Protein AF-A0A2V6KDP2-F1 (afdb_monomer_lite)

Radius of gyration: 17.71 Å; chains: 1; bounding box: 34×42×43 Å

Sequence (99 aa):
KKRQLLHEDKLNYELNIGARKFKCTTIPIIRKEFGVVGAICINVDVNYLTDEVMKNQERVEAWFKNFCRIEMQVDENILSKDEFAKAQKGKRHFKDEAF

pLDDT: mean 75.75, std 16.41, range [42.69, 96.94]

Foldseek 3Di:
DVCVVPVCQKDWDWDDDPPWIWTWIKGFDQDPVPGGPGIDIDIDIPCCCVVPQVPDDVSVVVVVVQVPDPDDDDPDDPDDPVRVVVVVVVPDDPCNVPD

Structure (mmCIF, N/CA/C/O backbone):
data_AF-A0A2V6KDP2-F1
#
_entry.id   AF-A0A2V6KDP2-F1
#
loop_
_atom_site.group_PDB
_atom_site.id
_atom_site.type_symbol
_atom_site.label_atom_id
_atom_site.label_alt_id
_atom_site.label_comp_id
_atom_site.label_asym_id
_atom_site.label_entity_id
_atom_site.label_seq_id
_atom_site.pdbx_PDB_ins_code
_atom_site.Cartn_x
_atom_site.Cartn_y
_atom_site.Cartn_z
_atom_site.occupancy
_atom_site.B_iso_or_equiv
_atom_site.auth_seq_id
_atom_site.auth_comp_id
_atom_site.auth_asym_id
_atom_site.auth_atom_id
_atom_site.pdbx_PDB_model_num
ATOM 1 N N . LYS A 1 1 ? 15.538 -13.059 -14.544 1.00 52.69 1 LYS A N 1
ATOM 2 C CA . LYS A 1 1 ? 15.101 -14.361 -15.110 1.00 52.69 1 LYS A CA 1
ATOM 3 C C . LYS A 1 1 ? 14.159 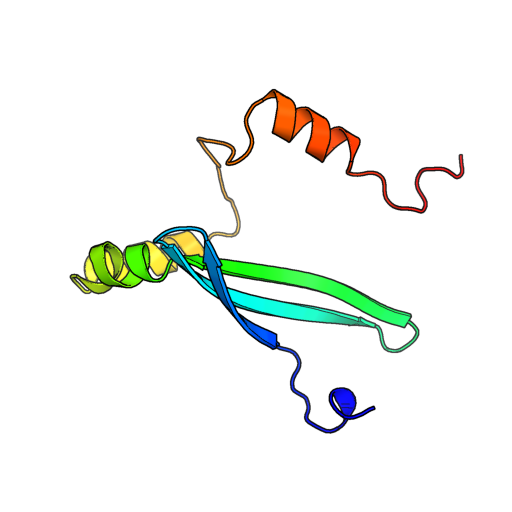-15.173 -14.200 1.00 52.69 1 LYS A C 1
ATOM 5 O O . LYS A 1 1 ? 13.322 -15.854 -14.756 1.00 52.69 1 LYS A O 1
ATOM 10 N N . LYS A 1 2 ? 14.184 -15.065 -12.855 1.00 46.28 2 LYS A N 1
ATOM 11 C CA . LYS A 1 2 ? 13.270 -15.827 -11.961 1.00 46.28 2 LYS A CA 1
ATOM 12 C C . LYS A 1 2 ? 11.827 -15.272 -11.844 1.00 46.28 2 LYS A C 1
ATOM 14 O O . LYS A 1 2 ? 10.903 -16.051 -11.698 1.00 46.28 2 LYS A O 1
ATOM 19 N N . ARG A 1 3 ? 11.623 -13.948 -11.970 1.00 49.12 3 ARG A N 1
ATOM 20 C CA . ARG A 1 3 ? 10.300 -13.290 -11.797 1.00 49.12 3 ARG A CA 1
ATOM 21 C C . ARG A 1 3 ? 9.310 -13.524 -12.949 1.00 49.12 3 ARG A C 1
ATOM 23 O O . ARG A 1 3 ? 8.128 -13.685 -12.703 1.00 49.12 3 ARG A O 1
ATOM 30 N N . GLN A 1 4 ? 9.797 -13.611 -14.191 1.00 48.97 4 GLN A N 1
ATOM 31 C CA . GLN A 1 4 ? 8.956 -13.922 -15.361 1.00 48.97 4 GLN A CA 1
ATOM 32 C C . GLN A 1 4 ? 8.450 -15.373 -15.376 1.00 48.97 4 GLN A C 1
ATOM 34 O O . GLN A 1 4 ? 7.466 -15.659 -16.041 1.00 48.97 4 GLN A O 1
ATOM 39 N N . LEU A 1 5 ? 9.113 -16.282 -14.651 1.00 46.25 5 LEU A N 1
ATOM 40 C CA . LEU A 1 5 ? 8.762 -17.706 -14.602 1.00 46.25 5 LEU A CA 1
ATOM 41 C C . LEU A 1 5 ? 7.642 -18.024 -13.598 1.00 46.25 5 LEU A C 1
ATOM 43 O O . LEU A 1 5 ? 7.152 -19.146 -13.598 1.00 46.25 5 LEU A O 1
ATOM 47 N N . LEU A 1 6 ? 7.259 -17.067 -12.743 1.00 51.25 6 LEU A N 1
ATOM 48 C CA . LEU A 1 6 ? 6.293 -17.282 -11.658 1.00 51.25 6 LEU A CA 1
ATOM 49 C C . LEU A 1 6 ? 5.005 -16.453 -11.794 1.00 51.25 6 LEU A C 1
ATOM 51 O O . LEU A 1 6 ? 4.155 -16.545 -10.919 1.00 51.25 6 LEU A O 1
ATOM 55 N N . HIS A 1 7 ? 4.844 -15.651 -12.857 1.00 53.09 7 HIS A N 1
ATOM 56 C CA . HIS A 1 7 ? 3.695 -14.737 -13.024 1.00 53.09 7 HIS A CA 1
ATOM 57 C C . HIS A 1 7 ? 3.430 -13.831 -11.804 1.00 53.09 7 HIS A C 1
ATOM 59 O O . HIS A 1 7 ? 2.306 -13.396 -11.560 1.00 53.09 7 HIS A O 1
ATOM 65 N N . GLU A 1 8 ? 4.461 -13.533 -11.012 1.00 55.97 8 GLU A N 1
ATOM 66 C CA . GLU A 1 8 ? 4.337 -12.650 -9.855 1.00 55.97 8 GLU A CA 1
ATOM 67 C C . GLU A 1 8 ? 4.428 -11.190 -10.318 1.00 55.97 8 GLU A C 1
ATOM 69 O O . GLU A 1 8 ? 5.419 -10.490 -10.103 1.00 55.97 8 GLU A O 1
ATOM 74 N N . ASP A 1 9 ? 3.356 -10.726 -10.961 1.00 65.81 9 ASP A N 1
ATOM 75 C CA . ASP A 1 9 ? 3.158 -9.353 -11.448 1.00 65.81 9 ASP A CA 1
ATOM 76 C C . ASP A 1 9 ? 2.857 -8.359 -10.306 1.00 65.81 9 ASP A C 1
ATOM 78 O O . ASP A 1 9 ? 2.258 -7.304 -10.503 1.00 65.81 9 ASP A O 1
ATOM 82 N N . LYS A 1 10 ? 3.240 -8.685 -9.068 1.00 71.81 10 LYS A N 1
ATOM 83 C CA . LYS A 1 10 ? 3.052 -7.823 -7.901 1.00 71.81 10 LYS A CA 1
ATOM 84 C C . LYS A 1 10 ? 4.112 -8.109 -6.845 1.00 71.81 10 LYS A C 1
ATOM 86 O O . LYS A 1 10 ? 4.181 -9.207 -6.302 1.00 71.81 10 LYS A O 1
ATOM 91 N N . LEU A 1 11 ? 4.895 -7.091 -6.499 1.00 79.69 11 LEU A N 1
ATOM 92 C CA . LEU A 1 11 ? 5.825 -7.136 -5.375 1.00 79.69 11 LEU A CA 1
ATOM 93 C C . LEU A 1 11 ? 5.133 -6.578 -4.130 1.00 79.69 11 LEU A C 1
ATOM 95 O O . LEU A 1 11 ? 4.678 -5.437 -4.137 1.00 79.69 11 LEU A O 1
ATOM 99 N N . ASN A 1 12 ? 5.070 -7.368 -3.061 1.00 83.25 12 ASN A N 1
ATOM 100 C CA . ASN A 1 12 ? 4.628 -6.900 -1.749 1.00 83.25 12 ASN A CA 1
ATOM 101 C C . ASN A 1 12 ? 5.827 -6.840 -0.808 1.00 83.25 12 ASN A C 1
ATOM 103 O O . ASN A 1 12 ? 6.613 -7.785 -0.764 1.00 83.25 12 ASN A O 1
ATOM 107 N N . TYR A 1 13 ? 5.954 -5.755 -0.054 1.00 84.75 13 TYR A N 1
ATOM 108 C CA . TYR A 1 13 ? 6.972 -5.623 0.984 1.00 84.75 13 TYR A CA 1
ATOM 109 C C . TYR A 1 13 ? 6.464 -4.733 2.120 1.00 84.75 13 TYR A C 1
ATOM 111 O O . TYR A 1 13 ? 5.517 -3.965 1.949 1.00 84.75 13 TYR A O 1
ATOM 119 N N . GLU A 1 14 ? 7.074 -4.870 3.292 1.00 88.94 14 GLU A N 1
ATOM 120 C CA . GLU A 1 14 ? 6.852 -3.970 4.421 1.00 88.94 14 GLU A CA 1
ATOM 121 C C . GLU A 1 14 ? 7.871 -2.832 4.361 1.00 88.94 14 GLU A C 1
ATOM 123 O O . GLU A 1 14 ? 9.051 -3.060 4.081 1.00 88.94 14 GLU A O 1
ATOM 128 N N . LEU A 1 15 ? 7.419 -1.612 4.635 1.00 81.25 15 LEU A N 1
ATOM 129 C CA . LEU A 1 15 ? 8.287 -0.459 4.830 1.00 81.25 15 LEU A CA 1
ATOM 130 C C . LEU A 1 15 ? 8.016 0.148 6.205 1.00 81.25 15 LEU A C 1
ATOM 132 O O . LEU A 1 15 ? 6.877 0.472 6.530 1.00 81.25 15 LEU A O 1
ATOM 136 N N . ASN A 1 16 ? 9.073 0.339 6.987 1.00 84.12 16 ASN A N 1
ATOM 137 C CA . ASN A 1 16 ? 9.002 0.957 8.307 1.00 84.12 16 ASN A CA 1
ATOM 138 C C . ASN A 1 16 ? 9.601 2.367 8.234 1.00 84.12 16 ASN A C 1
ATOM 140 O O . ASN A 1 16 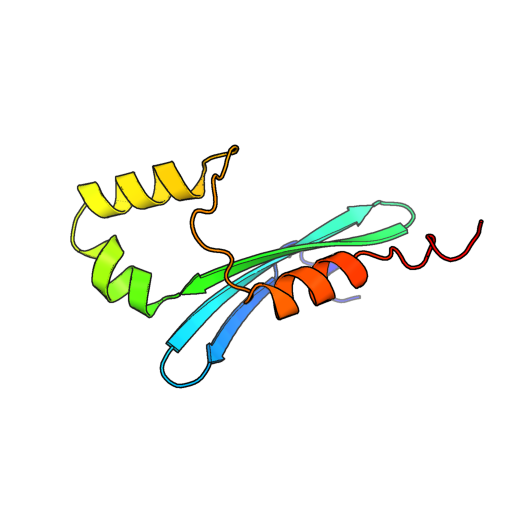? 10.755 2.524 7.834 1.00 84.12 16 ASN A O 1
ATOM 144 N N . ILE A 1 17 ? 8.821 3.388 8.601 1.00 77.69 17 ILE A N 1
ATOM 145 C CA . ILE A 1 17 ? 9.262 4.791 8.646 1.00 77.69 17 ILE A CA 1
ATOM 146 C C . ILE A 1 17 ? 8.982 5.328 10.051 1.00 77.69 17 ILE A C 1
ATOM 148 O O . ILE A 1 17 ? 7.836 5.598 10.416 1.00 77.69 17 ILE A O 1
ATOM 152 N N . GLY A 1 18 ? 10.036 5.465 10.858 1.00 84.88 18 GLY A N 1
ATOM 153 C CA . GLY A 1 18 ? 9.897 5.783 12.279 1.00 84.88 18 GLY A CA 1
ATOM 154 C C . GLY A 1 18 ? 9.075 4.712 13.003 1.00 84.88 18 GLY A C 1
ATOM 155 O O . GLY A 1 18 ? 9.380 3.527 12.905 1.00 84.88 18 GLY A O 1
ATOM 156 N N . ALA A 1 19 ? 8.020 5.128 13.708 1.00 81.81 19 ALA A N 1
ATOM 157 C CA . ALA A 1 19 ? 7.110 4.217 14.410 1.00 81.81 19 ALA A CA 1
ATOM 158 C C . ALA A 1 19 ? 6.005 3.616 13.515 1.00 81.81 19 ALA A C 1
ATOM 160 O O . ALA A 1 19 ? 5.249 2.762 13.977 1.00 81.81 19 ALA A O 1
ATOM 161 N N . ARG A 1 20 ? 5.879 4.070 12.259 1.00 78.69 20 ARG A N 1
ATOM 162 C CA . ARG A 1 20 ? 4.786 3.683 11.355 1.00 78.69 20 ARG A CA 1
ATOM 163 C C . ARG A 1 20 ? 5.205 2.532 10.449 1.00 78.69 20 ARG A C 1
ATOM 165 O O . ARG A 1 20 ? 6.326 2.520 9.930 1.00 78.69 20 ARG A O 1
ATOM 172 N N . LYS A 1 21 ? 4.281 1.597 10.229 1.00 88.00 21 LYS A N 1
ATOM 173 C CA . LYS A 1 21 ? 4.456 0.454 9.326 1.00 88.00 21 LYS A CA 1
ATOM 174 C C . LYS A 1 21 ? 3.564 0.599 8.106 1.00 88.00 21 LYS A C 1
ATOM 176 O O . LYS A 1 21 ? 2.378 0.891 8.232 1.00 88.00 21 LYS A O 1
ATOM 181 N N . PHE A 1 22 ? 4.109 0.331 6.929 1.00 90.44 22 PHE A N 1
ATOM 182 C CA . PHE A 1 22 ? 3.387 0.414 5.668 1.00 90.44 22 PHE A CA 1
ATOM 183 C C . PHE A 1 22 ? 3.398 -0.927 4.948 1.00 90.44 22 PHE A C 1
ATOM 185 O O . PHE A 1 22 ? 4.444 -1.555 4.778 1.00 90.44 22 PHE A O 1
ATOM 192 N N . LYS A 1 23 ? 2.227 -1.330 4.454 1.00 92.00 23 LYS A N 1
ATOM 193 C CA . LYS A 1 23 ? 2.106 -2.369 3.437 1.00 92.00 23 LYS A CA 1
ATOM 194 C C . LYS A 1 23 ? 2.324 -1.721 2.077 1.00 92.00 23 LYS A C 1
ATOM 196 O O . LYS A 1 23 ? 1.489 -0.936 1.623 1.00 92.00 23 LYS A O 1
ATOM 201 N N . CYS A 1 24 ? 3.417 -2.084 1.423 1.00 90.00 24 CYS A N 1
ATOM 202 C CA . CYS A 1 24 ? 3.767 -1.604 0.098 1.00 90.00 24 CYS A CA 1
ATOM 203 C C . CYS A 1 24 ? 3.425 -2.661 -0.952 1.00 90.00 24 CYS A C 1
ATOM 205 O O . CYS A 1 24 ? 3.726 -3.848 -0.809 1.00 90.00 24 CYS A O 1
ATOM 207 N N . THR A 1 25 ? 2.778 -2.226 -2.024 1.00 89.19 25 THR A N 1
ATOM 208 C CA . THR A 1 25 ? 2.444 -3.027 -3.197 1.00 89.19 25 THR A CA 1
ATOM 209 C C . THR A 1 25 ? 2.966 -2.308 -4.431 1.00 89.19 25 THR A C 1
ATOM 211 O O . THR A 1 25 ? 2.548 -1.189 -4.712 1.00 89.19 25 THR A O 1
ATOM 214 N N . THR A 1 26 ? 3.825 -2.971 -5.198 1.00 88.19 26 THR A N 1
ATOM 215 C CA . THR A 1 26 ? 4.300 -2.487 -6.494 1.00 88.19 26 THR A CA 1
ATOM 216 C C . THR A 1 26 ? 3.788 -3.398 -7.597 1.00 88.19 26 THR A C 1
ATOM 218 O O . THR A 1 26 ? 4.088 -4.591 -7.608 1.00 88.19 26 THR A O 1
ATOM 221 N N . ILE A 1 27 ? 3.032 -2.833 -8.532 1.00 87.94 27 ILE A N 1
ATOM 222 C CA . ILE A 1 27 ? 2.500 -3.529 -9.706 1.00 87.94 27 ILE A CA 1
ATOM 223 C C . ILE A 1 27 ? 3.255 -2.988 -10.926 1.00 87.94 27 ILE A C 1
ATOM 225 O O . ILE A 1 27 ? 3.082 -1.814 -11.260 1.00 87.94 27 ILE A O 1
ATOM 229 N N . PRO A 1 28 ? 4.136 -3.772 -11.570 1.00 84.56 28 PRO A N 1
ATOM 230 C CA . PRO A 1 28 ? 4.854 -3.332 -12.751 1.00 84.56 28 PRO A CA 1
ATOM 231 C C . PRO A 1 28 ? 3.903 -3.230 -13.949 1.00 84.56 28 PRO A C 1
ATOM 233 O O . PRO A 1 28 ? 3.026 -4.064 -14.152 1.00 84.56 28 PRO A O 1
ATOM 236 N N . ILE A 1 29 ? 4.120 -2.221 -14.785 1.00 84.12 29 ILE A N 1
ATOM 237 C CA . ILE A 1 29 ? 3.465 -2.067 -16.083 1.00 84.12 29 ILE A CA 1
ATOM 238 C C . ILE A 1 29 ? 4.442 -2.600 -17.126 1.00 84.12 29 ILE A C 1
ATOM 240 O O . ILE A 1 29 ? 5.518 -2.033 -17.322 1.00 84.12 29 ILE A O 1
ATOM 244 N N . ILE A 1 30 ? 4.084 -3.707 -17.775 1.00 84.62 30 ILE A N 1
ATOM 245 C CA . ILE A 1 30 ? 4.953 -4.419 -18.718 1.00 84.62 30 ILE A CA 1
ATOM 246 C C . ILE A 1 30 ? 4.402 -4.264 -20.138 1.00 84.62 30 ILE A C 1
ATOM 248 O O . ILE A 1 30 ? 3.218 -4.487 -20.380 1.00 84.62 30 ILE A O 1
ATOM 252 N N . ARG A 1 31 ? 5.265 -3.921 -21.100 1.00 82.12 31 ARG A N 1
ATOM 253 C CA . ARG A 1 31 ? 4.972 -3.993 -22.540 1.00 82.12 31 ARG A CA 1
ATOM 254 C C . ARG A 1 31 ? 5.820 -5.087 -23.177 1.00 82.12 31 ARG A C 1
ATOM 256 O O . ARG A 1 31 ? 7.025 -5.135 -22.953 1.00 82.12 31 ARG A O 1
ATOM 263 N N . LYS A 1 32 ? 5.198 -5.936 -24.001 1.00 81.56 32 LYS A N 1
ATOM 264 C CA . LYS A 1 32 ? 5.816 -7.142 -24.588 1.00 81.56 32 LYS A CA 1
ATOM 265 C C . LYS A 1 32 ? 7.179 -6.880 -25.249 1.00 81.56 32 LYS A C 1
ATOM 267 O O . LYS A 1 32 ? 8.091 -7.677 -25.075 1.00 81.56 32 LYS A O 1
ATOM 272 N N . GLU A 1 33 ? 7.319 -5.758 -25.950 1.00 87.69 33 GLU A N 1
ATOM 273 C CA . GLU A 1 33 ? 8.535 -5.391 -26.697 1.00 87.69 33 GLU A CA 1
ATOM 274 C C . GLU A 1 33 ? 9.542 -4.559 -25.889 1.00 87.69 33 GLU A C 1
ATOM 276 O O . GLU A 1 33 ? 10.707 -4.472 -26.260 1.00 87.69 33 GLU A O 1
ATO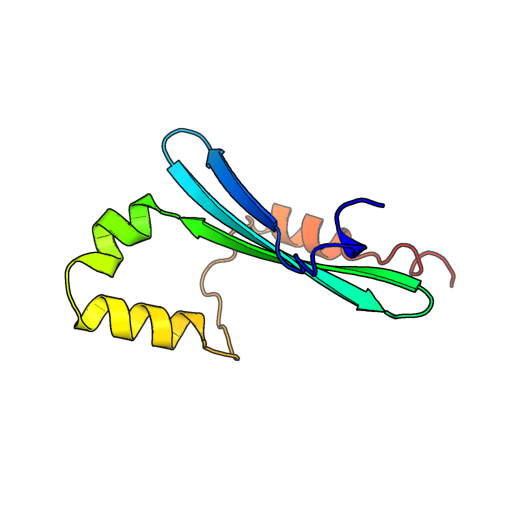M 281 N N . PHE A 1 34 ? 9.114 -3.961 -24.774 1.00 80.69 34 PHE A N 1
ATOM 282 C CA . PHE A 1 34 ? 9.907 -2.974 -24.026 1.00 80.69 34 PHE A CA 1
ATOM 283 C C . PHE A 1 34 ? 10.224 -3.407 -22.588 1.00 80.69 34 PHE A C 1
ATOM 285 O O . PHE A 1 34 ? 10.979 -2.735 -21.891 1.00 80.69 34 PHE A O 1
ATOM 292 N N . GLY A 1 35 ? 9.660 -4.524 -22.120 1.00 82.19 35 GLY A N 1
ATOM 293 C CA . GLY A 1 35 ? 9.789 -4.963 -20.733 1.00 82.19 35 GLY A CA 1
ATOM 294 C C . GLY A 1 35 ? 9.005 -4.064 -19.773 1.00 82.19 35 GLY A C 1
ATOM 295 O O . GLY A 1 35 ? 7.892 -3.640 -20.080 1.00 82.19 35 GLY A O 1
ATOM 296 N N . VAL A 1 36 ? 9.553 -3.809 -18.583 1.00 82.94 36 VAL A N 1
ATOM 297 C CA . VAL A 1 36 ? 8.928 -2.926 -17.583 1.00 82.94 36 VAL A CA 1
ATOM 298 C C . VAL A 1 36 ? 9.031 -1.479 -18.061 1.00 82.94 36 VAL A C 1
ATOM 300 O O . VAL A 1 36 ? 10.131 -0.957 -18.205 1.00 82.94 36 VAL A O 1
ATOM 303 N N . VAL A 1 37 ? 7.890 -0.826 -18.274 1.00 86.44 37 VAL A N 1
ATOM 304 C CA . VAL A 1 37 ? 7.808 0.578 -18.717 1.00 86.44 37 VAL A CA 1
ATOM 305 C C . VAL A 1 37 ? 7.324 1.526 -17.620 1.00 86.44 37 VAL A C 1
ATOM 307 O O . VAL A 1 37 ? 7.312 2.737 -17.811 1.00 86.44 37 VAL A O 1
ATOM 310 N N . GLY A 1 38 ? 6.919 0.989 -16.471 1.00 84.38 38 GLY A N 1
ATOM 311 C CA . GLY A 1 38 ? 6.466 1.761 -15.320 1.00 84.38 38 GLY A CA 1
ATOM 312 C C . GLY A 1 38 ? 6.043 0.857 -14.170 1.00 84.38 38 GLY A C 1
ATOM 313 O O . GLY A 1 38 ? 6.145 -0.368 -14.264 1.00 84.38 38 GLY A O 1
ATOM 314 N N . ALA A 1 39 ? 5.557 1.455 -13.086 1.00 85.38 39 ALA A N 1
ATOM 315 C CA . ALA A 1 39 ? 4.970 0.727 -11.971 1.00 85.38 39 ALA A CA 1
ATOM 316 C C . ALA A 1 39 ? 3.940 1.582 -11.223 1.00 85.38 39 ALA A C 1
ATOM 318 O O . ALA A 1 39 ? 4.071 2.802 -11.147 1.00 85.38 39 ALA A O 1
ATOM 319 N N . ILE A 1 40 ? 2.942 0.921 -10.644 1.00 85.44 40 ILE A N 1
ATOM 320 C CA . ILE A 1 40 ? 1.999 1.497 -9.688 1.00 85.44 40 ILE A CA 1
ATOM 321 C C . ILE A 1 40 ? 2.485 1.120 -8.291 1.00 85.44 40 ILE A C 1
ATOM 323 O O . ILE A 1 40 ? 2.633 -0.067 -7.998 1.00 85.44 40 ILE A O 1
ATOM 327 N N . CYS A 1 41 ? 2.711 2.113 -7.433 1.00 85.31 41 CYS A N 1
ATOM 328 C CA . CYS A 1 41 ? 3.097 1.907 -6.040 1.00 85.31 41 CYS A CA 1
ATOM 329 C C . CYS A 1 41 ? 1.948 2.321 -5.120 1.00 85.31 41 CYS A C 1
ATOM 331 O O . CYS A 1 41 ? 1.539 3.478 -5.116 1.00 85.31 41 CYS A O 1
ATOM 333 N N . ILE A 1 42 ? 1.446 1.374 -4.334 1.00 89.69 42 ILE A N 1
ATOM 334 C CA . ILE A 1 42 ? 0.398 1.581 -3.336 1.00 89.69 42 ILE A CA 1
ATOM 335 C C . ILE A 1 42 ? 1.029 1.347 -1.969 1.00 89.69 42 ILE A C 1
ATOM 337 O O . ILE A 1 42 ? 1.485 0.240 -1.686 1.00 89.69 42 ILE A O 1
ATOM 341 N N . ASN A 1 43 ? 1.027 2.372 -1.123 1.00 89.19 43 ASN A N 1
ATOM 342 C CA . ASN A 1 43 ? 1.513 2.291 0.249 1.00 89.19 43 ASN A CA 1
ATOM 343 C C . ASN A 1 43 ? 0.342 2.566 1.183 1.00 89.19 43 ASN A C 1
ATOM 345 O O . ASN A 1 43 ? -0.229 3.654 1.146 1.00 89.19 43 ASN A O 1
ATOM 349 N N . VAL A 1 44 ? -0.016 1.585 2.005 1.00 90.56 44 VAL A N 1
ATOM 350 C CA . VAL A 1 44 ? -1.085 1.737 2.993 1.00 90.56 44 VAL A CA 1
ATOM 351 C C . VAL A 1 44 ? -0.488 1.623 4.380 1.00 90.56 44 VAL A C 1
ATOM 353 O O . VAL A 1 44 ? 0.217 0.659 4.676 1.00 90.56 44 VAL A O 1
ATOM 356 N N . ASP A 1 45 ? -0.765 2.611 5.219 1.00 91.44 45 ASP A N 1
ATOM 357 C CA . ASP A 1 45 ? -0.351 2.588 6.612 1.00 91.44 45 ASP A CA 1
ATOM 358 C C . ASP A 1 45 ? -1.131 1.525 7.393 1.00 91.44 45 ASP A C 1
ATOM 360 O O . ASP A 1 45 ? -2.360 1.566 7.468 1.00 91.44 45 ASP A O 1
ATOM 364 N N . VAL A 1 46 ? -0.407 0.574 7.974 1.00 92.69 46 VAL A N 1
ATOM 365 C CA . VAL A 1 46 ? -0.988 -0.541 8.720 1.00 92.69 46 VAL A CA 1
ATOM 366 C C . VAL A 1 46 ? -1.546 -0.079 10.059 1.00 92.69 46 VAL A C 1
ATOM 368 O O . VAL A 1 46 ? -2.613 -0.550 10.430 1.00 92.69 46 VAL A O 1
ATOM 371 N N . ASN A 1 47 ? -0.888 0.856 10.745 1.00 90.62 47 ASN A N 1
ATOM 372 C CA . ASN A 1 47 ? -1.384 1.430 11.993 1.00 90.62 47 ASN A CA 1
ATOM 373 C C . ASN A 1 47 ? -2.730 2.133 11.773 1.00 90.62 47 ASN A C 1
ATOM 375 O O . ASN A 1 47 ? -3.674 1.891 12.506 1.00 90.62 47 ASN A O 1
ATOM 379 N N . TYR A 1 48 ? -2.879 2.936 10.717 1.00 90.25 48 TYR A N 1
ATOM 380 C CA . TYR A 1 48 ? -4.169 3.558 10.392 1.00 90.25 48 TYR A CA 1
ATOM 381 C C . TYR A 1 48 ? -5.246 2.515 10.071 1.00 90.25 48 TYR A C 1
ATOM 383 O O . TYR A 1 48 ? -6.394 2.647 10.503 1.00 90.25 48 TYR A O 1
ATOM 391 N N . LEU A 1 49 ? -4.886 1.457 9.335 1.00 91.88 49 LEU A N 1
ATOM 392 C CA . LEU A 1 49 ? -5.826 0.371 9.080 1.00 91.88 49 LEU A CA 1
ATOM 393 C C . LEU A 1 49 ? -6.280 -0.286 10.387 1.00 91.88 49 LEU A C 1
ATOM 395 O O . LEU A 1 49 ? -7.481 -0.394 10.616 1.00 91.88 49 LEU A O 1
ATOM 399 N N . THR A 1 50 ? -5.349 -0.715 11.239 1.00 91.94 50 THR A N 1
ATOM 400 C CA . THR A 1 50 ? -5.669 -1.436 12.479 1.00 91.94 50 THR A CA 1
ATOM 401 C C . THR A 1 50 ? -6.372 -0.550 13.492 1.00 91.94 50 THR A C 1
ATOM 403 O O . THR A 1 50 ? -7.362 -0.967 14.090 1.00 91.94 50 THR A O 1
ATOM 406 N N . ASP A 1 51 ? -5.884 0.675 13.655 1.00 89.81 51 ASP A N 1
ATOM 407 C CA . ASP A 1 51 ? -6.275 1.547 14.751 1.00 89.81 51 ASP A CA 1
ATOM 408 C C . ASP A 1 51 ? -7.514 2.355 14.388 1.00 89.81 51 ASP A C 1
ATOM 410 O O . ASP A 1 51 ? -8.247 2.733 15.288 1.00 89.81 51 ASP A O 1
ATOM 414 N N . GLU A 1 52 ? -7.809 2.600 13.107 1.00 88.12 52 GLU A N 1
ATOM 415 C CA . GLU A 1 52 ? -8.966 3.405 12.706 1.00 88.12 52 GLU A CA 1
ATOM 416 C C . GLU A 1 52 ? -9.947 2.679 11.792 1.00 88.12 52 GLU A C 1
ATOM 418 O O . GLU A 1 52 ? -11.145 2.683 12.088 1.00 88.12 52 GLU A O 1
ATOM 423 N N . VAL A 1 53 ? -9.480 2.069 10.700 1.00 93.25 53 VAL A N 1
ATOM 424 C CA . VAL A 1 53 ? -10.365 1.527 9.650 1.00 93.25 53 VAL A CA 1
ATOM 425 C C . VAL A 1 53 ? -11.058 0.244 10.097 1.00 93.25 53 VAL A C 1
ATOM 427 O O . VAL A 1 53 ? -12.268 0.112 9.943 1.00 93.25 53 VAL A O 1
ATOM 430 N N . MET A 1 54 ? -10.313 -0.686 10.693 1.00 94.88 54 MET A N 1
ATOM 431 C CA . MET A 1 54 ? -10.797 -2.028 11.037 1.00 94.88 54 MET A CA 1
ATOM 432 C C . MET A 1 54 ? -11.679 -2.069 12.296 1.00 94.88 54 MET A C 1
ATOM 434 O O . MET A 1 54 ? -12.141 -3.139 12.683 1.00 94.88 54 MET A O 1
ATOM 438 N N . LYS A 1 55 ? -11.942 -0.918 12.934 1.00 93.62 55 LYS A N 1
ATOM 439 C CA . LYS A 1 55 ? -12.740 -0.818 14.168 1.00 93.62 55 LYS A CA 1
ATOM 440 C C . LYS A 1 55 ? -14.195 -1.272 13.995 1.00 93.62 55 LYS A C 1
ATOM 442 O O . LYS A 1 55 ? -14.782 -1.758 14.957 1.00 93.62 55 LYS A O 1
ATOM 447 N N . ASN A 1 56 ? -14.797 -1.085 12.817 1.00 96.00 56 ASN A N 1
ATOM 448 C CA . ASN A 1 56 ? -16.153 -1.556 12.516 1.00 96.00 56 ASN A CA 1
ATOM 449 C C . ASN A 1 56 ? -16.411 -1.652 11.001 1.00 96.00 56 ASN A C 1
ATOM 451 O O . ASN A 1 56 ? -15.646 -1.132 10.189 1.00 96.00 56 ASN A O 1
ATOM 455 N N . GLN A 1 57 ? -17.517 -2.300 10.628 1.00 96.94 57 GLN A N 1
ATOM 456 C CA . GLN A 1 57 ? -17.897 -2.516 9.231 1.00 96.94 57 GLN A CA 1
ATOM 457 C C . GLN A 1 57 ? -18.117 -1.208 8.454 1.00 96.94 57 GLN A C 1
ATOM 459 O O . GLN A 1 57 ? -17.635 -1.084 7.331 1.00 96.94 57 GLN A O 1
ATOM 464 N N . GLU A 1 58 ? -18.789 -0.221 9.049 1.00 96.81 58 GLU A N 1
ATOM 465 C CA . GLU A 1 58 ? -19.082 1.065 8.400 1.00 96.81 58 GLU A CA 1
ATOM 466 C C . GLU A 1 58 ? -17.798 1.775 7.940 1.00 96.81 58 GLU A C 1
ATOM 468 O O . GLU A 1 58 ? -17.707 2.265 6.813 1.00 96.81 58 GLU A O 1
ATOM 473 N N . ARG A 1 59 ? -16.765 1.775 8.787 1.00 92.75 59 ARG A N 1
ATOM 474 C CA . ARG A 1 59 ? -15.461 2.375 8.487 1.00 92.75 59 ARG A CA 1
ATOM 475 C C . ARG A 1 59 ? -14.698 1.610 7.415 1.00 92.75 59 ARG A C 1
ATOM 477 O O . ARG A 1 59 ? -14.099 2.240 6.545 1.00 92.75 59 ARG A O 1
ATOM 484 N N . VAL A 1 6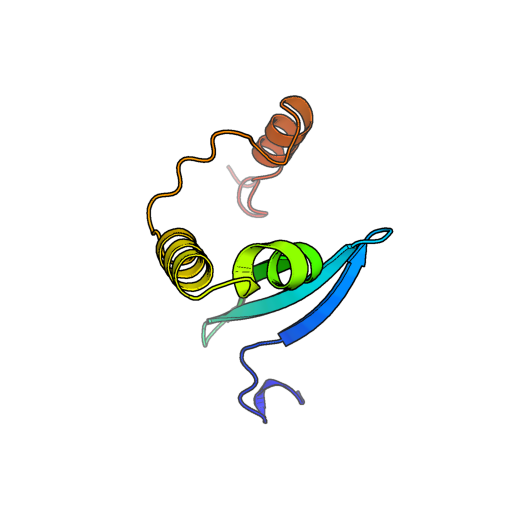0 ? -14.745 0.279 7.441 1.00 96.25 60 VAL A N 1
ATOM 485 C CA . VAL A 1 60 ? -14.156 -0.559 6.386 1.00 96.25 60 VAL A CA 1
ATOM 486 C C . VAL A 1 60 ? -14.811 -0.251 5.039 1.00 96.25 60 VAL A C 1
ATOM 488 O O . VAL A 1 60 ? -14.117 0.002 4.054 1.00 96.25 60 VAL A O 1
ATOM 491 N N . GLU A 1 61 ? -16.142 -0.206 4.993 1.00 96.88 61 GLU A N 1
ATOM 492 C CA . GLU A 1 61 ? -16.886 0.114 3.774 1.00 96.88 61 GLU A CA 1
ATOM 493 C C . GLU A 1 61 ? -16.586 1.528 3.270 1.00 96.88 61 GLU A C 1
ATOM 495 O O . GLU A 1 61 ? -16.345 1.720 2.076 1.00 96.88 61 GLU A O 1
ATOM 500 N N . ALA A 1 62 ? -16.562 2.520 4.164 1.00 92.00 62 ALA A N 1
ATOM 501 C CA . ALA A 1 62 ? -16.216 3.895 3.821 1.00 92.00 62 ALA A CA 1
ATOM 502 C C . ALA A 1 62 ? -14.786 4.002 3.272 1.00 92.00 62 ALA A C 1
ATOM 504 O O . ALA A 1 62 ? -14.554 4.691 2.275 1.00 92.00 62 ALA A O 1
ATOM 505 N N . TRP A 1 63 ? -13.834 3.286 3.876 1.00 92.38 63 TRP A N 1
ATOM 506 C CA . TRP A 1 63 ? -12.451 3.256 3.414 1.00 92.38 63 TRP A CA 1
ATOM 507 C C . TRP A 1 63 ? -12.340 2.679 2.002 1.00 92.38 63 TRP A C 1
ATOM 509 O O . TRP A 1 63 ? -11.756 3.329 1.140 1.00 92.38 63 TRP A O 1
ATOM 519 N N . PHE A 1 64 ? -12.957 1.525 1.720 1.00 93.31 64 PHE A N 1
ATOM 520 C CA . PHE A 1 64 ? -12.936 0.940 0.373 1.00 93.31 64 PHE A CA 1
ATOM 521 C C . PHE A 1 64 ? -13.650 1.815 -0.659 1.00 93.31 64 PHE A C 1
ATOM 523 O O . PHE A 1 64 ? -13.135 1.991 -1.764 1.00 93.31 64 PHE A O 1
ATOM 530 N N . LYS A 1 65 ? -14.802 2.407 -0.307 1.00 91.38 65 LYS A N 1
ATOM 531 C CA . LYS A 1 65 ? -15.506 3.353 -1.187 1.00 91.38 65 LYS A CA 1
ATOM 532 C C . LYS A 1 65 ? -14.606 4.521 -1.574 1.00 91.38 65 LYS A C 1
ATOM 534 O O . LYS A 1 65 ? -14.594 4.882 -2.743 1.00 91.38 65 LYS A O 1
ATOM 539 N N . ASN A 1 66 ? -13.855 5.082 -0.625 1.00 87.06 66 ASN A N 1
ATOM 540 C CA . ASN A 1 66 ? -12.927 6.183 -0.887 1.00 87.06 66 ASN A CA 1
ATOM 541 C C . ASN A 1 66 ? -11.672 5.732 -1.643 1.00 87.06 66 ASN A C 1
ATOM 543 O O . ASN A 1 66 ? -11.273 6.392 -2.596 1.00 87.06 66 ASN A O 1
ATOM 547 N N . PHE A 1 67 ? -11.075 4.602 -1.262 1.00 86.81 67 PHE A N 1
ATOM 548 C CA . PHE A 1 67 ? -9.875 4.054 -1.896 1.00 86.81 67 PHE A CA 1
ATOM 549 C C . PHE A 1 67 ? -10.094 3.730 -3.381 1.00 86.81 67 PHE A C 1
ATOM 551 O O . PHE A 1 67 ? -9.202 3.939 -4.198 1.00 86.81 67 PHE A O 1
ATOM 558 N N . CYS A 1 68 ? -11.291 3.262 -3.742 1.00 87.81 68 CYS A N 1
ATOM 559 C CA . CYS A 1 68 ? -11.661 2.945 -5.120 1.00 87.81 68 CYS A CA 1
ATOM 560 C C . CYS A 1 68 ? -12.182 4.151 -5.928 1.00 87.81 68 CYS A C 1
ATOM 562 O O . CYS A 1 68 ? -12.613 3.963 -7.068 1.00 87.81 68 CYS A O 1
ATOM 564 N N . ARG A 1 69 ? -12.184 5.379 -5.380 1.00 82.81 69 ARG A N 1
ATOM 565 C CA . ARG A 1 69 ? -12.594 6.569 -6.145 1.00 82.81 69 ARG A CA 1
ATOM 566 C C . ARG A 1 69 ? -11.597 6.852 -7.267 1.00 82.81 69 ARG A C 1
ATOM 568 O O . ARG A 1 69 ? -10.394 6.922 -7.043 1.00 82.81 69 ARG A O 1
ATOM 575 N N . ILE A 1 70 ? -12.128 7.065 -8.470 1.00 77.69 70 ILE A N 1
ATOM 576 C CA . ILE A 1 70 ? -11.358 7.469 -9.658 1.00 77.69 70 ILE A CA 1
ATOM 577 C C . ILE A 1 70 ? -11.042 8.970 -9.669 1.00 77.69 70 ILE A C 1
ATOM 579 O O . ILE A 1 70 ? -10.050 9.394 -10.254 1.00 77.69 70 ILE A O 1
ATOM 583 N N . GLU A 1 71 ? -11.870 9.763 -8.991 1.00 72.81 71 GLU A N 1
ATOM 584 C CA . GLU A 1 71 ? -11.694 11.198 -8.805 1.00 72.81 71 GLU A CA 1
ATOM 585 C C . GLU A 1 71 ? -11.261 11.449 -7.364 1.00 72.81 71 GLU A C 1
ATOM 587 O O . GLU A 1 71 ? -11.992 11.147 -6.417 1.00 72.81 71 GLU A O 1
ATOM 592 N N . MET A 1 72 ? -10.054 11.982 -7.193 1.00 61.34 72 MET A N 1
ATOM 593 C CA . MET A 1 72 ? -9.515 12.318 -5.882 1.00 61.34 72 MET A CA 1
ATOM 594 C C . MET A 1 72 ? -9.310 13.831 -5.816 1.00 61.34 72 MET A C 1
ATOM 596 O O . MET A 1 72 ? -8.426 14.372 -6.479 1.00 61.34 72 MET A O 1
ATOM 600 N N . GLN A 1 73 ? -10.133 14.519 -5.024 1.00 57.75 73 GLN A N 1
ATOM 601 C CA . GLN A 1 73 ? -9.789 15.849 -4.530 1.00 57.75 73 GLN A CA 1
ATOM 602 C C . GLN A 1 73 ? -8.894 15.649 -3.312 1.00 57.75 73 GLN A C 1
ATOM 604 O O . GLN A 1 73 ? -9.310 15.094 -2.299 1.00 57.75 73 GLN A O 1
ATOM 609 N N . VAL A 1 74 ? -7.624 16.004 -3.466 1.00 56.69 74 VAL A N 1
ATOM 610 C CA . VAL A 1 74 ? -6.648 15.973 -2.382 1.00 56.69 74 VAL A CA 1
ATOM 611 C C . VAL A 1 74 ? -6.690 17.351 -1.729 1.00 56.69 74 VAL A C 1
ATOM 613 O O . VAL A 1 74 ? -6.158 18.302 -2.298 1.00 56.69 74 VAL A O 1
ATOM 616 N N . ASP A 1 75 ? -7.350 17.463 -0.575 1.00 54.00 75 ASP A N 1
ATOM 617 C CA . ASP A 1 75 ? -7.457 18.738 0.155 1.00 54.00 75 ASP A CA 1
ATOM 618 C C . ASP A 1 75 ? -6.091 19.209 0.679 1.00 54.00 75 ASP A C 1
ATOM 620 O O . ASP A 1 75 ? -5.799 20.405 0.699 1.00 54.00 75 ASP A O 1
ATOM 624 N N . GLU A 1 76 ? -5.210 18.265 1.025 1.00 52.31 76 GLU A N 1
ATOM 625 C CA . GLU A 1 76 ? -3.843 18.535 1.464 1.00 52.31 76 GLU A CA 1
ATOM 626 C C . GLU A 1 76 ? -2.837 17.682 0.700 1.00 52.31 76 GLU A C 1
ATOM 628 O O . GLU A 1 76 ? -2.853 16.450 0.718 1.00 52.31 76 GLU A O 1
ATOM 633 N N . ASN A 1 77 ? -1.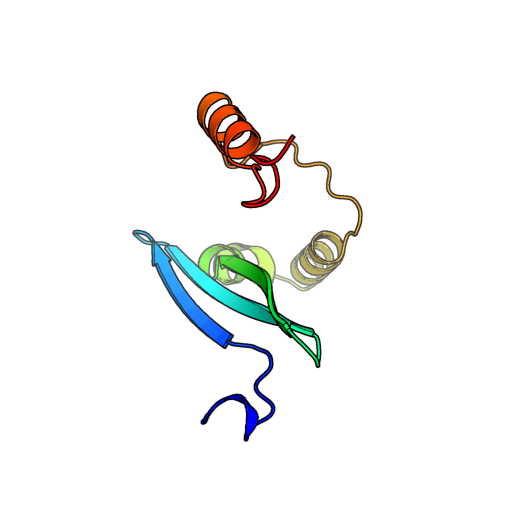926 18.364 0.017 1.00 55.69 77 ASN A N 1
ATOM 634 C CA . ASN A 1 77 ? -0.808 17.724 -0.644 1.00 55.69 77 ASN A CA 1
ATOM 635 C C . ASN A 1 77 ? 0.157 17.191 0.426 1.00 55.69 77 ASN A C 1
ATOM 637 O O . ASN A 1 77 ? 0.548 17.933 1.322 1.00 55.69 77 ASN A O 1
ATOM 641 N N . ILE A 1 78 ? 0.569 15.924 0.321 1.00 59.06 78 ILE A N 1
ATOM 642 C CA . ILE A 1 78 ? 1.558 15.316 1.239 1.00 59.06 78 ILE A CA 1
ATOM 643 C C . ILE A 1 78 ? 2.890 16.081 1.188 1.00 59.06 78 ILE A C 1
ATOM 645 O O . ILE A 1 78 ? 3.672 16.072 2.134 1.00 59.06 78 ILE A O 1
ATOM 649 N N . LEU A 1 79 ? 3.141 16.744 0.062 1.00 53.69 79 LEU A N 1
ATOM 650 C CA . LEU A 1 79 ? 4.276 17.619 -0.136 1.00 53.69 79 LEU A CA 1
ATOM 651 C C . LEU A 1 79 ? 3.921 19.030 0.335 1.00 53.69 79 LEU A C 1
ATOM 653 O O . LEU A 1 79 ? 2.896 19.585 -0.070 1.00 53.69 79 LEU A O 1
ATOM 657 N N . SER A 1 80 ? 4.812 19.661 1.101 1.00 64.38 80 SER A N 1
ATOM 658 C CA . SER A 1 80 ? 4.756 21.115 1.292 1.00 64.38 80 SER A CA 1
ATOM 659 C C . SER A 1 80 ? 4.707 21.830 -0.067 1.00 64.38 80 SER A C 1
ATOM 661 O O . SER A 1 80 ? 5.109 21.273 -1.090 1.00 64.38 80 SER A O 1
ATOM 663 N N . LYS A 1 81 ? 4.243 23.086 -0.119 1.00 70.38 81 LYS A N 1
ATOM 664 C CA . LYS A 1 81 ? 4.160 23.840 -1.390 1.00 70.38 81 LYS A CA 1
ATOM 665 C C . LYS A 1 81 ? 5.484 23.827 -2.169 1.00 70.38 81 LYS A C 1
ATOM 667 O O . LYS A 1 81 ? 5.475 23.674 -3.391 1.00 70.38 81 LYS A O 1
ATOM 672 N N . ASP A 1 82 ? 6.607 23.911 -1.460 1.00 71.06 82 ASP A N 1
ATOM 673 C CA . ASP A 1 82 ? 7.945 23.877 -2.049 1.00 71.06 82 ASP A CA 1
ATOM 674 C C . ASP A 1 82 ? 8.338 22.483 -2.543 1.00 71.06 82 ASP A C 1
ATOM 676 O O . ASP A 1 82 ? 8.905 22.347 -3.629 1.00 71.06 82 ASP A O 1
ATOM 680 N N . GLU A 1 83 ? 8.026 21.431 -1.786 1.00 55.47 83 GLU A N 1
ATOM 681 C CA . GLU A 1 83 ? 8.249 20.046 -2.213 1.00 55.47 83 GLU A CA 1
ATOM 682 C C . GLU A 1 83 ? 7.357 19.672 -3.397 1.00 55.47 83 GLU A C 1
ATOM 684 O O . GLU A 1 83 ? 7.817 19.008 -4.323 1.00 55.47 83 GLU A O 1
ATOM 689 N N . PHE A 1 84 ? 6.116 20.160 -3.428 1.00 67.12 84 PHE A N 1
ATOM 690 C CA . PHE A 1 84 ? 5.214 19.985 -4.556 1.00 67.12 84 PHE A CA 1
ATOM 691 C C . PHE A 1 84 ? 5.743 20.705 -5.794 1.00 67.12 84 PHE A C 1
ATOM 693 O O . PHE A 1 84 ? 5.785 20.118 -6.875 1.00 67.12 84 PHE A O 1
ATOM 700 N N . ALA A 1 85 ? 6.218 21.945 -5.647 1.00 71.38 85 ALA A N 1
ATOM 701 C CA . ALA A 1 85 ? 6.846 22.683 -6.736 1.00 71.38 85 ALA A CA 1
ATOM 702 C C . ALA A 1 85 ? 8.110 21.973 -7.252 1.00 71.38 85 ALA A C 1
ATOM 704 O O . ALA A 1 85 ? 8.320 21.893 -8.463 1.00 71.38 85 ALA A O 1
ATOM 705 N N . LYS A 1 86 ? 8.935 21.410 -6.359 1.00 64.12 86 LYS A N 1
ATOM 706 C CA . LYS A 1 86 ? 10.103 20.592 -6.731 1.00 64.12 86 LYS A CA 1
ATOM 707 C C . LYS A 1 86 ? 9.691 19.308 -7.449 1.00 64.12 86 LYS A C 1
ATOM 709 O O . LYS A 1 86 ? 10.264 19.005 -8.490 1.00 64.12 86 LYS A O 1
ATOM 714 N N . ALA A 1 87 ? 8.680 18.595 -6.956 1.00 61.81 87 ALA A N 1
ATOM 715 C CA . ALA A 1 87 ? 8.165 17.381 -7.583 1.00 61.81 87 ALA A CA 1
ATOM 716 C C . ALA A 1 87 ? 7.570 17.663 -8.970 1.00 61.81 87 ALA A C 1
ATOM 718 O O . ALA A 1 87 ? 7.855 16.931 -9.912 1.00 61.81 87 ALA A O 1
ATOM 719 N N . GLN A 1 88 ? 6.823 18.760 -9.133 1.00 65.88 88 GLN A N 1
ATOM 720 C CA . GLN A 1 88 ? 6.300 19.201 -10.430 1.00 65.88 88 GLN A CA 1
ATOM 721 C C . GLN A 1 88 ? 7.423 19.590 -11.402 1.00 65.88 88 GLN A C 1
ATOM 723 O O . GLN A 1 88 ? 7.379 19.193 -12.560 1.00 65.88 88 GLN A O 1
ATOM 728 N N . LYS A 1 89 ? 8.474 20.283 -10.942 1.00 66.94 89 LYS A N 1
ATOM 729 C CA . LYS A 1 89 ? 9.681 20.562 -11.754 1.00 66.94 89 LYS A CA 1
ATOM 730 C C . LYS A 1 89 ? 10.497 19.302 -12.078 1.00 66.94 89 LYS A C 1
ATOM 732 O O . LYS A 1 89 ? 11.258 19.293 -13.049 1.00 66.94 89 LYS A O 1
ATOM 737 N N . GLY A 1 90 ? 10.365 18.274 -11.241 1.00 60.56 90 GLY A N 1
ATOM 738 C CA . GLY A 1 90 ? 10.949 16.945 -11.398 1.00 60.56 90 GLY A CA 1
ATOM 739 C C . GLY A 1 90 ? 10.119 15.995 -12.263 1.00 60.56 90 GLY A C 1
ATOM 740 O O . GLY A 1 90 ? 10.641 14.952 -12.647 1.00 60.56 90 GLY A O 1
ATOM 741 N N . LYS A 1 91 ? 8.880 16.350 -12.648 1.00 54.66 91 LYS A N 1
ATOM 742 C CA . LYS A 1 91 ? 8.109 15.661 -13.702 1.00 54.66 91 LYS A CA 1
ATOM 743 C C . LYS A 1 91 ? 8.673 15.972 -15.092 1.00 54.66 91 LYS A C 1
ATOM 745 O O . LYS A 1 91 ? 7.942 16.355 -15.997 1.00 54.66 91 LYS A O 1
ATOM 750 N N . ARG A 1 92 ? 9.983 15.834 -15.253 1.00 54.38 92 ARG A N 1
ATOM 751 C CA . ARG A 1 92 ? 10.612 15.754 -16.563 1.00 54.38 92 ARG A CA 1
ATOM 752 C C . ARG A 1 92 ? 10.717 14.281 -16.892 1.00 54.38 92 ARG A C 1
ATOM 754 O O . ARG A 1 92 ? 11.389 13.523 -16.192 1.00 54.38 92 ARG A O 1
ATOM 761 N N . HIS A 1 93 ? 10.011 13.853 -17.926 1.00 47.97 93 HIS A N 1
ATOM 762 C CA . HIS A 1 93 ? 10.320 12.590 -18.564 1.00 47.97 93 HIS A CA 1
ATOM 763 C C . HIS A 1 93 ? 11.771 12.688 -19.056 1.00 47.97 93 HIS A C 1
ATOM 765 O O . HIS A 1 93 ? 12.177 13.726 -19.565 1.00 47.97 93 HIS A O 1
ATOM 771 N N . PHE A 1 94 ? 12.564 11.618 -18.985 1.00 47.56 94 PHE A N 1
ATOM 772 C CA . PHE A 1 94 ? 13.938 11.622 -19.531 1.00 47.56 94 PHE A CA 1
ATOM 773 C C . PHE A 1 94 ? 14.005 11.940 -21.046 1.00 47.56 94 PHE A C 1
ATOM 775 O O . PHE A 1 94 ? 15.085 12.052 -21.610 1.00 47.56 94 PHE A O 1
ATOM 782 N N . LYS A 1 95 ? 12.844 12.027 -21.714 1.00 47.62 95 LYS A N 1
ATOM 783 C CA . LYS A 1 95 ? 12.676 12.412 -23.120 1.00 4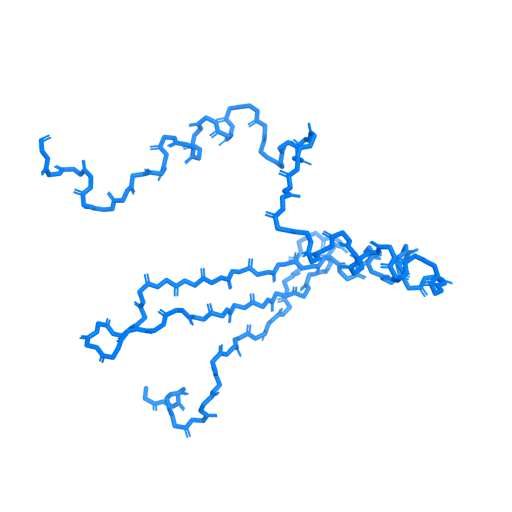7.62 95 LYS A CA 1
ATOM 784 C C . LYS A 1 95 ? 12.287 13.882 -23.314 1.00 47.62 95 LYS A C 1
ATOM 786 O O . LYS A 1 95 ? 12.293 14.338 -24.448 1.00 47.62 95 LYS A O 1
ATOM 791 N N . ASP A 1 96 ? 11.971 14.610 -22.245 1.00 52.44 96 ASP A N 1
ATOM 792 C CA . ASP A 1 96 ? 11.552 16.015 -22.311 1.00 52.44 96 ASP A CA 1
ATOM 793 C C . ASP A 1 96 ? 12.745 16.975 -22.488 1.00 52.44 96 ASP A C 1
ATOM 795 O O . ASP A 1 96 ? 12.545 18.170 -22.656 1.00 52.44 96 ASP A O 1
ATOM 799 N N . GLU A 1 97 ? 13.987 16.473 -22.476 1.00 49.91 97 GLU A N 1
ATOM 800 C CA . GLU A 1 97 ? 15.200 17.264 -22.759 1.00 49.91 97 GLU A CA 1
ATOM 801 C C . GLU A 1 97 ? 15.560 17.325 -24.255 1.00 49.91 97 GLU A C 1
ATOM 803 O O . GLU A 1 97 ? 16.619 17.833 -24.614 1.00 49.91 97 GLU A O 1
ATOM 808 N N . ALA A 1 98 ? 14.703 16.804 -25.136 1.00 45.09 98 ALA A N 1
ATOM 809 C CA . ALA A 1 98 ? 14.983 16.713 -26.565 1.00 45.09 98 ALA A CA 1
ATOM 810 C C . ALA A 1 98 ? 13.986 17.500 -27.425 1.00 45.09 98 ALA A C 1
ATOM 812 O O . ALA A 1 98 ? 13.423 16.912 -28.341 1.00 45.09 98 ALA A O 1
ATOM 813 N N . PHE A 1 99 ? 13.781 18.794 -27.149 1.00 42.69 99 PHE A N 1
ATOM 814 C CA . PHE A 1 99 ? 13.290 19.780 -28.127 1.00 42.69 99 PHE A CA 1
ATOM 815 C C . PHE A 1 99 ? 13.832 21.177 -27.822 1.00 42.69 99 PHE A C 1
ATOM 817 O O . PHE A 1 99 ? 13.725 21.607 -26.652 1.00 42.69 99 PHE A O 1
#

Secondary structure (DSSP, 8-state):
--STTTT---EEEEEEETTEEEEEEEEEEEETTTEEEEEEEEEEEHHHHHHTGGGSHHHHHHHHHHHT-SS---SS-SS-HHHHHHHHHH---TTTT--